Protein AF-A0A7Z7QQG1-F1 (afdb_monomer_lite)

Sequence (91 aa):
MLTYLKKAHGIAFLFVMLQMGTAFFGYGLSKLPYILYPYIHIDDAVTNDSMALVLTIAFICGLLLLIPSLYFILKLFVFDKDYVRGHKKGY

Foldseek 3Di:
DVVVVVDCPLVVVVVVVVVVVVVVVVVVVVQPQAPDPPPRGPVVPDDPPVVVVVVVVVVVVVCVVVVVVVVVVCCQPVVDPDNVVDPPPDD

Secondary structure (DSSP, 8-state):
-TTTT-S-HHHHHHHHHHHHHHHHHHHHHHHTTEEETTTEETTT----HHHHHHHHHHHHHHHHHHHHHHHHHHIIIII-HHHHH------

pLDDT: mean 77.78, std 15.5, range [40.16, 97.12]

InterPro domains:
  IPR003317 Cytochrome ubiquinol oxidase subunit 2 [PF02322] (6-77)

Organism: Staphylococcus schleiferi (NCBI:txid1295)

Structure (mmCIF, N/CA/C/O backbone):
data_AF-A0A7Z7QQG1-F1
#
_entry.id   AF-A0A7Z7QQG1-F1
#
loop_
_atom_site.group_PDB
_atom_site.id
_atom_site.type_symbol
_atom_site.label_atom_id
_atom_site.label_alt_id
_atom_site.label_comp_id
_atom_site.label_asym_id
_atom_site.label_entity_id
_atom_site.label_seq_id
_atom_site.pdbx_PDB_ins_code
_atom_site.Cartn_x
_atom_site.Cartn_y
_atom_site.Cartn_z
_atom_site.occupancy
_atom_site.B_iso_or_equiv
_atom_site.auth_seq_id
_atom_site.auth_comp_id
_atom_site.auth_asym_id
_atom_site.auth_atom_id
_atom_site.pdbx_PDB_model_num
ATOM 1 N N . MET A 1 1 ? -0.625 11.454 20.185 1.00 47.22 1 MET A N 1
ATOM 2 C CA . MET A 1 1 ? -1.750 12.401 20.373 1.00 47.22 1 MET A CA 1
ATOM 3 C C . MET A 1 1 ? -3.108 11.686 20.468 1.00 47.22 1 MET A C 1
ATOM 5 O O . MET A 1 1 ? -3.752 11.798 21.499 1.00 47.22 1 MET A O 1
ATOM 9 N N . LEU A 1 2 ? -3.534 10.889 19.474 1.00 44.09 2 LEU A N 1
ATOM 10 C CA . LEU A 1 2 ? -4.841 10.190 19.481 1.00 44.09 2 LEU A CA 1
ATOM 11 C C . LEU A 1 2 ? -4.973 9.037 20.502 1.00 44.09 2 LEU A C 1
ATOM 13 O O . LEU A 1 2 ? -6.044 8.854 21.073 1.00 44.09 2 LEU A O 1
ATOM 17 N N . THR A 1 3 ? -3.893 8.305 20.800 1.00 49.91 3 THR A N 1
ATOM 18 C CA . THR A 1 3 ? -3.853 7.272 21.860 1.00 49.91 3 THR A CA 1
ATOM 19 C C . THR A 1 3 ? -4.029 7.854 23.266 1.00 49.91 3 THR A C 1
ATOM 21 O O . THR A 1 3 ? -4.636 7.219 24.122 1.00 49.91 3 THR A O 1
ATOM 24 N N . TYR A 1 4 ? -3.573 9.092 23.494 1.00 53.28 4 TYR A N 1
ATOM 25 C CA . TYR A 1 4 ? -3.758 9.805 24.766 1.00 53.28 4 TYR A CA 1
ATOM 26 C C . TYR A 1 4 ? -5.215 10.230 25.000 1.00 53.28 4 TYR A C 1
ATOM 28 O O . TYR A 1 4 ? -5.640 10.358 26.144 1.00 53.28 4 TYR A O 1
ATOM 36 N N . LEU A 1 5 ? -6.004 10.397 23.932 1.00 57.34 5 LEU A N 1
ATOM 37 C CA . LEU A 1 5 ? -7.392 10.866 23.997 1.00 57.34 5 LEU A CA 1
ATOM 38 C C . LEU A 1 5 ? -8.418 9.744 24.257 1.00 57.34 5 LEU A C 1
ATOM 40 O O . LEU A 1 5 ? -9.610 10.032 24.315 1.00 57.34 5 LEU A O 1
ATOM 44 N N . LYS A 1 6 ? -7.981 8.479 24.422 1.00 54.47 6 LYS A N 1
ATOM 45 C CA . LYS A 1 6 ? -8.758 7.297 24.885 1.00 54.47 6 LYS A CA 1
ATOM 46 C C . LYS A 1 6 ? -10.141 7.039 24.246 1.00 54.47 6 LYS A C 1
ATOM 48 O O . LYS A 1 6 ? -10.873 6.181 24.732 1.00 54.47 6 LYS A O 1
ATOM 53 N N . LYS A 1 7 ? -10.518 7.714 23.153 1.00 56.72 7 LYS A N 1
ATOM 54 C CA . LYS A 1 7 ? -11.894 7.667 22.617 1.00 56.72 7 LYS A CA 1
ATOM 55 C C . LYS A 1 7 ? -12.073 6.770 21.386 1.00 56.72 7 LYS A C 1
ATOM 57 O O . LYS A 1 7 ? -13.175 6.283 21.171 1.00 56.72 7 LYS A O 1
ATOM 62 N N . ALA A 1 8 ? -11.015 6.490 20.612 1.00 62.69 8 ALA A N 1
ATOM 63 C CA . ALA A 1 8 ? -11.118 5.685 19.385 1.00 62.69 8 ALA A CA 1
ATOM 64 C C . ALA A 1 8 ? -9.824 4.915 19.041 1.00 62.69 8 ALA A C 1
ATOM 66 O O . ALA A 1 8 ? -9.084 5.275 18.126 1.00 62.69 8 ALA A O 1
ATOM 67 N N . HIS A 1 9 ? -9.559 3.824 19.766 1.00 66.44 9 HIS A N 1
ATOM 68 C CA . HIS A 1 9 ? -8.373 2.975 19.568 1.00 66.44 9 HIS A CA 1
ATOM 69 C C . HIS A 1 9 ? -8.278 2.389 18.143 1.00 66.44 9 HIS A C 1
ATOM 71 O O . HIS A 1 9 ? -7.186 2.339 17.586 1.00 66.44 9 HIS A O 1
ATOM 77 N N . GLY A 1 10 ? -9.409 2.038 17.514 1.00 70.38 10 GLY A N 1
ATOM 78 C CA . GLY A 1 10 ? -9.429 1.525 16.135 1.00 70.38 10 GLY A CA 1
ATOM 79 C C . GLY A 1 10 ? -8.983 2.551 15.086 1.00 70.38 10 GLY A C 1
ATOM 80 O O . GLY A 1 10 ? -8.272 2.207 14.147 1.00 70.38 10 GLY A O 1
ATOM 81 N N . ILE A 1 11 ? -9.324 3.830 15.278 1.00 72.69 11 ILE A N 1
ATOM 82 C CA . ILE A 1 11 ? -8.908 4.912 14.372 1.00 72.69 11 ILE A CA 1
ATOM 83 C C . ILE A 1 11 ? -7.414 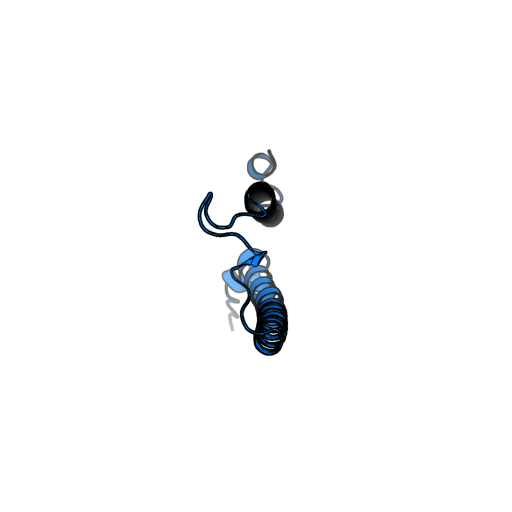5.197 14.544 1.00 72.69 11 ILE A C 1
ATOM 85 O O . ILE A 1 11 ? -6.694 5.316 13.558 1.00 72.69 11 ILE A O 1
ATOM 89 N N . ALA A 1 12 ? -6.923 5.249 15.788 1.00 78.56 12 ALA A N 1
ATOM 90 C CA . ALA A 1 12 ? -5.498 5.436 16.055 1.00 78.56 12 ALA A CA 1
ATOM 91 C C . ALA A 1 12 ? -4.642 4.325 15.417 1.00 78.56 12 ALA A C 1
ATOM 93 O O . ALA A 1 12 ? -3.611 4.620 14.820 1.00 78.56 12 ALA A O 1
ATOM 94 N N . PHE A 1 13 ? -5.096 3.069 15.487 1.00 77.62 13 PHE A N 1
ATOM 95 C CA . PHE A 1 13 ? -4.432 1.938 14.836 1.00 77.62 13 PHE A CA 1
ATOM 96 C C . PHE A 1 13 ? -4.395 2.082 13.307 1.00 77.62 13 PHE A C 1
ATOM 98 O O . PHE A 1 13 ? -3.336 1.917 12.702 1.00 77.62 13 PHE A O 1
ATOM 105 N N . LEU A 1 14 ? -5.516 2.465 12.685 1.00 81.44 14 LEU A N 1
ATOM 106 C CA . LEU A 1 14 ? -5.586 2.686 11.238 1.00 81.44 14 LEU A CA 1
ATOM 107 C C . LEU A 1 14 ? -4.613 3.782 10.772 1.00 81.44 14 LEU A C 1
ATOM 109 O O . LEU A 1 14 ? -3.913 3.601 9.777 1.00 81.44 14 LEU A O 1
ATOM 113 N N . PHE A 1 15 ? -4.520 4.891 11.513 1.00 85.06 15 PHE A N 1
ATOM 114 C CA . PHE A 1 15 ? -3.569 5.965 11.211 1.00 85.06 15 PHE A CA 1
ATOM 115 C C . PHE A 1 15 ? -2.110 5.504 11.298 1.00 85.06 15 PHE A C 1
ATOM 117 O O . PHE A 1 15 ? -1.312 5.887 10.447 1.00 85.06 15 PHE A O 1
ATOM 124 N N . VAL A 1 16 ? -1.756 4.665 12.276 1.00 87.19 16 VAL A N 1
ATOM 125 C CA . VAL A 1 16 ? -0.396 4.108 12.386 1.00 87.19 16 VAL A CA 1
ATOM 126 C C . VAL A 1 16 ? -0.087 3.169 11.217 1.00 87.19 16 VAL A C 1
ATOM 128 O O . VAL A 1 16 ? 1.010 3.233 10.664 1.00 87.19 16 VAL A O 1
ATOM 131 N N . MET A 1 17 ? -1.046 2.339 10.793 1.00 86.50 17 MET A N 1
ATOM 132 C CA . MET A 1 17 ? -0.869 1.479 9.616 1.00 86.50 17 MET A CA 1
ATOM 133 C C . MET A 1 17 ? -0.646 2.303 8.343 1.00 86.50 17 MET A C 1
ATOM 135 O O . MET A 1 17 ? 0.284 2.021 7.589 1.00 86.50 17 MET A O 1
ATOM 139 N N . LEU A 1 18 ? -1.445 3.354 8.130 1.00 88.31 18 LEU A N 1
ATOM 140 C CA . LEU A 1 18 ? -1.276 4.272 6.999 1.00 88.31 18 LEU A CA 1
ATOM 141 C C . LEU A 1 18 ? 0.056 5.025 7.058 1.00 88.31 18 LEU A C 1
ATOM 143 O O . LEU A 1 18 ? 0.725 5.165 6.035 1.00 88.31 18 LEU A O 1
ATOM 147 N N . GLN A 1 19 ? 0.470 5.474 8.245 1.00 92.75 19 GLN A N 1
ATOM 148 C CA . GLN A 1 19 ? 1.763 6.123 8.450 1.00 92.75 19 GLN A CA 1
ATOM 149 C C . GLN A 1 19 ? 2.916 5.183 8.079 1.00 92.75 19 GLN A C 1
ATOM 151 O O . GLN A 1 19 ? 3.797 5.576 7.314 1.00 92.75 19 GLN A O 1
ATOM 156 N N . MET A 1 20 ? 2.900 3.945 8.582 1.00 92.88 20 MET A N 1
ATOM 157 C CA . MET A 1 20 ? 3.928 2.947 8.280 1.00 92.88 20 MET A CA 1
ATOM 158 C C . MET A 1 20 ? 3.943 2.598 6.788 1.00 92.88 20 MET A C 1
ATOM 160 O O . MET A 1 20 ? 5.008 2.576 6.176 1.00 92.88 20 MET A O 1
ATOM 164 N N . GLY A 1 21 ? 2.767 2.391 6.187 1.00 91.75 21 GLY A N 1
ATOM 165 C CA . GLY A 1 21 ? 2.634 2.107 4.758 1.00 91.75 21 GLY A CA 1
ATOM 166 C C . GLY A 1 21 ? 3.199 3.230 3.891 1.00 91.75 21 GLY A C 1
ATOM 167 O O . GLY A 1 21 ? 3.974 2.968 2.977 1.00 91.75 21 GLY A O 1
ATOM 168 N N . THR A 1 22 ? 2.887 4.483 4.225 1.00 92.62 22 THR A N 1
ATOM 169 C CA . THR A 1 22 ? 3.378 5.659 3.488 1.00 92.62 22 THR A CA 1
ATOM 170 C C . THR A 1 22 ? 4.886 5.845 3.648 1.00 92.62 22 THR A C 1
ATOM 172 O O . THR A 1 22 ? 5.573 6.119 2.668 1.00 92.62 22 THR A O 1
ATOM 175 N N . ALA A 1 23 ? 5.423 5.666 4.858 1.00 93.12 23 ALA A N 1
ATOM 176 C CA . ALA A 1 23 ? 6.861 5.759 5.110 1.00 93.12 23 ALA A CA 1
ATOM 177 C C . ALA A 1 23 ? 7.644 4.671 4.358 1.00 93.12 23 ALA A C 1
ATOM 179 O O . ALA A 1 23 ? 8.673 4.958 3.747 1.00 93.12 23 ALA A O 1
ATOM 180 N N . PHE A 1 24 ? 7.128 3.440 4.349 1.00 91.50 24 PHE A N 1
ATOM 181 C CA . PHE A 1 24 ? 7.708 2.336 3.591 1.00 91.50 24 PHE A CA 1
ATOM 182 C C . PHE A 1 24 ? 7.679 2.603 2.078 1.00 91.50 24 PHE A C 1
ATOM 184 O O . PHE A 1 24 ? 8.702 2.460 1.409 1.00 91.50 24 PHE A O 1
ATOM 191 N N . PHE A 1 25 ? 6.540 3.060 1.544 1.00 90.75 25 PHE A N 1
ATOM 192 C CA . PHE A 1 25 ? 6.414 3.401 0.123 1.00 90.75 25 PHE A CA 1
ATOM 193 C C . PHE A 1 25 ? 7.330 4.559 -0.282 1.00 90.75 25 PHE A C 1
ATOM 195 O 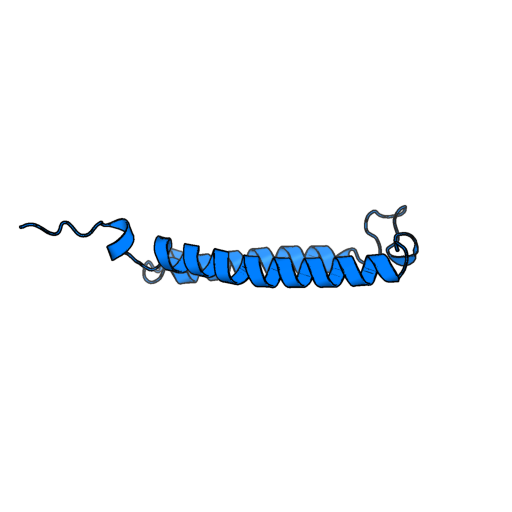O . PHE A 1 25 ? 8.015 4.475 -1.300 1.00 90.75 25 PHE A O 1
ATOM 202 N N . GLY A 1 26 ? 7.384 5.622 0.525 1.00 92.44 26 GLY A N 1
ATOM 203 C CA . GLY A 1 26 ? 8.264 6.767 0.289 1.00 92.44 26 GLY A CA 1
ATOM 204 C C . GLY A 1 26 ? 9.743 6.377 0.286 1.00 92.44 26 GLY A C 1
ATOM 205 O O . GLY A 1 26 ? 10.491 6.813 -0.589 1.00 92.44 26 GLY A O 1
ATOM 206 N N . TYR A 1 27 ? 10.157 5.495 1.202 1.00 90.31 27 TYR A N 1
ATOM 207 C CA . TYR A 1 27 ? 11.511 4.938 1.207 1.00 90.31 27 TYR A CA 1
ATOM 208 C C . TYR A 1 27 ? 11.810 4.138 -0.069 1.00 90.31 27 TYR A C 1
ATOM 210 O O . TYR A 1 27 ? 12.850 4.351 -0.693 1.00 90.31 27 TYR A O 1
ATOM 218 N N . GLY A 1 28 ? 10.891 3.269 -0.499 1.00 86.94 28 GLY A N 1
ATOM 219 C CA . GLY A 1 28 ? 11.033 2.513 -1.748 1.00 86.94 28 GLY A CA 1
ATOM 220 C C . GLY A 1 28 ? 11.192 3.416 -2.976 1.00 86.94 28 GLY A C 1
ATOM 221 O O . GLY A 1 28 ? 12.126 3.232 -3.755 1.00 86.94 28 GLY A O 1
ATOM 222 N N . LEU A 1 29 ? 10.344 4.443 -3.104 1.00 88.75 29 LEU A N 1
ATOM 223 C CA . LEU A 1 29 ? 10.406 5.407 -4.209 1.00 88.75 29 LEU A CA 1
ATOM 224 C C . LEU A 1 29 ? 11.738 6.165 -4.254 1.00 88.75 29 LEU A C 1
ATOM 226 O O . LEU A 1 29 ? 12.276 6.383 -5.334 1.00 88.75 29 LEU A O 1
ATOM 230 N N . SER A 1 30 ? 12.298 6.523 -3.095 1.00 86.88 30 SER A N 1
ATOM 231 C CA . SER A 1 30 ? 13.569 7.259 -3.020 1.00 86.88 30 SER A CA 1
ATOM 232 C C . SER A 1 30 ? 14.798 6.482 -3.509 1.00 86.88 30 SER A C 1
ATOM 234 O O . SER A 1 30 ? 15.847 7.090 -3.714 1.00 86.88 30 SER A O 1
ATOM 236 N N . LYS A 1 31 ? 14.695 5.157 -3.688 1.00 83.75 31 LYS A N 1
ATOM 237 C CA . LYS A 1 31 ? 15.797 4.311 -4.175 1.00 83.75 31 LYS A CA 1
ATOM 238 C C . LYS A 1 31 ? 15.682 3.924 -5.648 1.00 83.75 31 LYS A C 1
ATOM 240 O O . LYS A 1 31 ? 16.651 3.419 -6.211 1.00 83.75 31 LYS A O 1
ATOM 245 N N . LEU A 1 32 ? 14.545 4.196 -6.288 1.00 84.31 32 LEU A N 1
ATOM 246 C CA . LEU A 1 32 ? 14.395 4.014 -7.731 1.00 84.31 32 LEU A CA 1
ATOM 247 C C . LEU A 1 32 ? 15.431 4.875 -8.487 1.00 84.31 32 LEU A C 1
ATOM 249 O O . LEU A 1 32 ? 15.742 5.978 -8.035 1.00 84.31 32 LEU A O 1
ATOM 253 N N . PRO A 1 33 ? 15.981 4.414 -9.626 1.00 83.69 33 PRO A N 1
ATOM 254 C CA . PRO A 1 33 ? 15.658 3.185 -10.364 1.00 83.69 33 PRO A CA 1
ATOM 255 C C . PRO A 1 33 ? 16.477 1.949 -9.939 1.00 83.69 33 PRO A C 1
ATOM 257 O O . PRO A 1 33 ? 16.467 0.936 -10.637 1.00 83.69 33 PRO A O 1
ATOM 260 N N . TYR A 1 34 ? 17.210 2.018 -8.824 1.00 79.75 34 TYR A N 1
ATOM 261 C CA . TYR A 1 34 ? 18.090 0.941 -8.378 1.00 79.75 34 TYR A CA 1
ATOM 262 C C . TYR A 1 34 ? 17.417 0.077 -7.313 1.00 79.75 34 TYR A C 1
ATOM 264 O O . TYR A 1 34 ? 16.976 0.565 -6.273 1.00 79.75 34 TYR A O 1
ATOM 272 N N . ILE A 1 35 ? 17.416 -1.236 -7.522 1.00 80.62 35 ILE A N 1
ATOM 273 C CA . ILE A 1 35 ? 16.998 -2.195 -6.489 1.00 80.62 35 ILE A CA 1
ATOM 274 C C . ILE A 1 35 ? 18.145 -2.390 -5.488 1.00 80.62 35 ILE A C 1
ATOM 276 O O . ILE A 1 35 ? 17.940 -2.374 -4.274 1.00 80.62 35 ILE A O 1
ATOM 280 N N . LEU A 1 36 ? 19.373 -2.513 -6.002 1.00 80.81 36 LEU A N 1
ATOM 281 C CA . LEU A 1 36 ? 20.599 -2.577 -5.213 1.00 80.81 36 LEU A CA 1
ATOM 282 C C . LEU A 1 36 ? 21.678 -1.745 -5.900 1.00 80.81 36 LEU A C 1
ATOM 284 O O . LEU A 1 36 ? 22.274 -2.172 -6.884 1.00 80.81 36 LEU A O 1
ATOM 288 N N . TYR A 1 37 ? 21.932 -0.552 -5.376 1.00 76.56 37 TYR A N 1
ATOM 289 C CA . TYR A 1 37 ? 22.976 0.317 -5.905 1.00 76.56 37 TYR A CA 1
ATOM 290 C C . TYR A 1 37 ? 24.373 -0.293 -5.672 1.00 76.56 37 TYR A C 1
ATOM 292 O O . TYR A 1 37 ? 24.636 -0.743 -4.552 1.00 76.56 37 TYR A O 1
ATOM 300 N N . PRO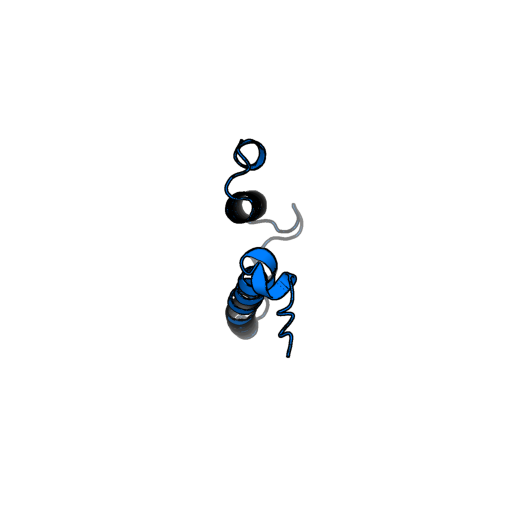 A 1 38 ? 25.300 -0.270 -6.650 1.00 82.38 38 PRO A N 1
ATOM 301 C CA . PRO A 1 38 ? 25.156 0.155 -8.054 1.00 82.38 38 PRO A CA 1
ATOM 302 C C . PRO A 1 38 ? 24.853 -0.992 -9.045 1.00 82.38 38 PRO A C 1
ATOM 304 O O . PRO A 1 38 ? 24.927 -0.789 -10.248 1.00 82.38 38 PRO A O 1
ATOM 307 N N . TYR A 1 39 ? 24.576 -2.207 -8.569 1.00 77.31 39 TYR A N 1
ATOM 308 C CA . TYR A 1 39 ? 24.625 -3.424 -9.390 1.00 77.31 39 TYR A CA 1
ATOM 309 C C . TYR A 1 39 ? 23.308 -3.827 -10.061 1.00 77.31 39 TYR A C 1
ATOM 311 O O . TYR A 1 39 ? 23.347 -4.553 -11.047 1.00 77.31 39 TYR A O 1
ATOM 319 N N . ILE A 1 40 ? 22.151 -3.433 -9.517 1.00 77.44 40 ILE A N 1
ATOM 320 C CA . ILE A 1 40 ? 20.844 -3.901 -10.007 1.00 77.44 40 ILE A CA 1
ATOM 321 C C . ILE A 1 40 ? 19.970 -2.708 -10.378 1.00 77.44 40 ILE A C 1
ATOM 323 O O . ILE A 1 40 ? 19.394 -2.049 -9.501 1.00 77.44 40 ILE A O 1
ATOM 327 N N . HIS A 1 41 ? 19.865 -2.476 -11.684 1.00 79.56 41 HIS A N 1
ATOM 328 C CA . HIS A 1 41 ? 18.908 -1.570 -12.306 1.00 79.56 41 HIS A CA 1
ATOM 329 C C . HIS A 1 41 ? 17.596 -2.283 -12.630 1.00 79.56 41 HIS A C 1
ATOM 331 O O . HIS A 1 41 ? 17.574 -3.478 -12.921 1.00 79.56 41 HIS A O 1
ATOM 337 N N . ILE A 1 42 ? 16.495 -1.533 -12.602 1.00 76.19 42 ILE A N 1
ATOM 338 C CA . ILE A 1 42 ? 15.174 -2.041 -12.994 1.00 76.19 42 ILE A CA 1
ATOM 339 C C . ILE A 1 42 ? 15.122 -2.407 -14.484 1.00 76.19 42 ILE A C 1
ATOM 341 O O . ILE A 1 42 ? 14.436 -3.362 -14.835 1.00 76.19 42 ILE A O 1
ATOM 345 N N . ASP A 1 43 ? 15.881 -1.710 -15.333 1.00 71.62 43 ASP A N 1
ATOM 346 C CA . ASP A 1 43 ? 15.888 -1.923 -16.787 1.00 71.62 43 ASP A CA 1
ATOM 347 C C . ASP A 1 43 ? 16.536 -3.255 -17.207 1.00 71.62 43 ASP A C 1
ATOM 349 O O . ASP A 1 43 ? 16.145 -3.843 -18.211 1.00 71.62 43 ASP A O 1
ATOM 353 N N . ASP A 1 44 ? 17.477 -3.772 -16.412 1.00 65.38 44 ASP A N 1
ATOM 354 C CA . ASP A 1 44 ? 18.173 -5.036 -16.694 1.00 65.38 44 ASP A CA 1
ATOM 355 C C . ASP A 1 44 ? 17.446 -6.260 -16.108 1.00 65.38 44 ASP A C 1
ATOM 357 O O . ASP A 1 44 ? 17.694 -7.400 -16.503 1.00 65.38 44 ASP A O 1
ATOM 361 N N . ALA A 1 45 ? 16.544 -6.047 -15.145 1.00 59.97 45 ALA A N 1
ATOM 362 C CA . ALA A 1 45 ? 15.902 -7.104 -14.360 1.00 59.97 45 ALA A CA 1
ATOM 363 C C . ALA A 1 45 ? 14.544 -7.562 -14.930 1.00 59.97 45 ALA A C 1
ATOM 365 O O . ALA A 1 45 ? 13.734 -8.159 -14.213 1.00 59.97 45 ALA A O 1
ATOM 366 N N . VAL A 1 46 ? 14.264 -7.270 -16.203 1.00 63.00 46 VAL A N 1
ATOM 367 C CA . VAL A 1 46 ? 12.949 -7.508 -16.804 1.00 63.00 46 VAL A CA 1
ATOM 368 C C . VAL A 1 46 ? 12.901 -8.915 -17.406 1.00 63.00 46 VAL A C 1
ATOM 370 O O . VAL A 1 46 ? 13.566 -9.235 -18.388 1.00 63.00 46 VAL A O 1
ATOM 373 N N . THR A 1 47 ? 12.107 -9.794 -16.791 1.00 72.44 47 THR A N 1
ATOM 374 C CA . THR A 1 47 ? 11.708 -11.076 -17.397 1.00 72.44 47 THR A CA 1
ATOM 375 C C . THR A 1 47 ? 10.984 -10.835 -18.726 1.00 72.44 47 THR A C 1
ATOM 377 O O . THR A 1 47 ? 10.452 -9.751 -18.921 1.00 72.44 47 THR A O 1
ATOM 380 N N . ASN A 1 48 ? 10.866 -11.848 -19.597 1.00 82.94 48 ASN A N 1
ATOM 381 C CA . ASN A 1 48 ? 10.091 -11.759 -20.849 1.00 82.94 48 ASN A CA 1
ATOM 382 C C . ASN A 1 48 ? 8.750 -11.013 -20.655 1.00 82.94 48 ASN A C 1
ATOM 384 O O . ASN A 1 48 ? 8.027 -11.309 -19.699 1.00 82.94 48 ASN A O 1
ATOM 388 N N . ASP A 1 49 ? 8.411 -10.098 -21.571 1.00 84.06 49 ASP A N 1
ATOM 389 C CA . ASP A 1 49 ? 7.217 -9.236 -21.523 1.00 84.06 49 ASP A CA 1
ATOM 390 C C . ASP A 1 49 ? 5.928 -9.991 -21.172 1.00 84.06 49 ASP A C 1
ATOM 392 O O . ASP A 1 49 ? 5.094 -9.518 -20.396 1.00 84.06 49 ASP A O 1
ATOM 396 N N . SER A 1 50 ? 5.787 -11.215 -21.691 1.00 88.00 50 SER A N 1
ATOM 397 C CA . SER A 1 50 ? 4.622 -12.064 -21.419 1.00 88.00 50 SER A CA 1
ATOM 398 C C . SER A 1 50 ? 4.537 -12.472 -19.943 1.00 88.00 50 SER A C 1
ATOM 400 O O . SER A 1 50 ? 3.457 -12.468 -19.353 1.00 88.00 50 SER A O 1
ATOM 402 N N . MET A 1 51 ? 5.673 -12.795 -19.321 1.00 90.56 51 MET A N 1
ATOM 403 C CA . MET A 1 51 ? 5.742 -13.175 -17.908 1.00 90.56 51 MET A CA 1
ATOM 404 C C . MET A 1 51 ? 5.519 -11.967 -16.994 1.00 90.56 51 MET A C 1
ATOM 406 O O . MET A 1 51 ? 4.812 -12.084 -15.991 1.00 90.56 51 MET A O 1
ATOM 410 N N . ALA A 1 52 ? 6.064 -10.802 -17.358 1.00 88.12 52 ALA A N 1
ATOM 411 C CA . ALA A 1 52 ? 5.869 -9.564 -16.608 1.00 88.12 52 ALA A CA 1
ATOM 412 C C . ALA A 1 52 ? 4.377 -9.192 -16.514 1.00 88.12 52 ALA A C 1
ATOM 414 O O . ALA A 1 52 ? 3.875 -8.871 -15.431 1.00 88.12 52 ALA A O 1
ATOM 415 N N . LEU A 1 53 ? 3.642 -9.319 -17.623 1.00 90.69 53 LEU A N 1
ATOM 416 C CA . LEU A 1 53 ? 2.201 -9.076 -17.664 1.00 90.69 53 LEU A CA 1
ATOM 417 C C . LEU A 1 53 ? 1.437 -10.062 -16.769 1.00 90.69 53 LEU A C 1
ATOM 419 O O . LEU A 1 53 ? 0.629 -9.640 -15.938 1.00 90.69 53 LEU A O 1
ATOM 423 N N . VAL A 1 54 ? 1.710 -11.365 -16.894 1.00 94.62 54 VAL A N 1
ATOM 424 C CA . VAL A 1 54 ? 1.022 -12.4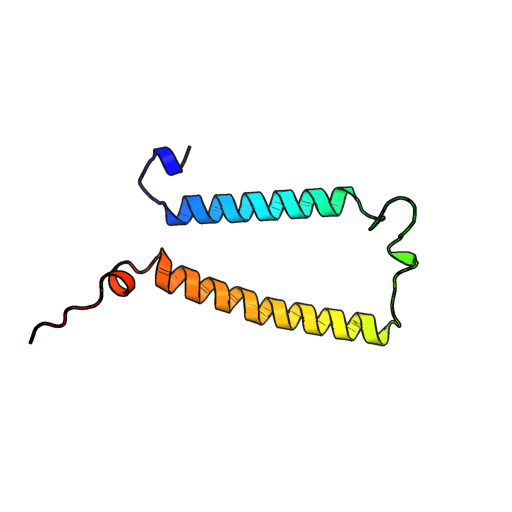03 -16.105 1.00 94.62 54 VAL A CA 1
ATOM 425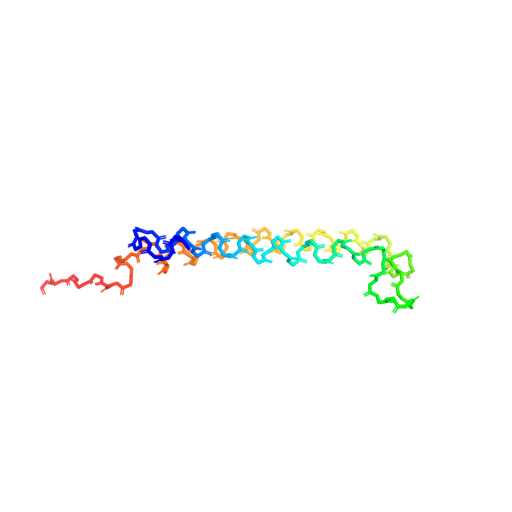 C C . VAL A 1 54 ? 1.270 -12.222 -14.608 1.00 94.62 54 VAL A C 1
ATOM 427 O O . VAL A 1 54 ? 0.323 -12.282 -13.821 1.00 94.62 54 VAL A O 1
ATOM 430 N N . LEU A 1 55 ? 2.514 -11.951 -14.205 1.00 93.56 55 LEU A N 1
ATOM 431 C CA . LEU A 1 55 ? 2.856 -11.737 -12.800 1.00 93.56 55 LEU A CA 1
ATOM 432 C C . LEU A 1 55 ? 2.185 -10.474 -12.243 1.00 93.56 55 LEU A C 1
ATOM 434 O O . LEU A 1 55 ? 1.699 -10.491 -11.114 1.00 93.56 55 LEU A O 1
ATOM 438 N N . THR A 1 56 ? 2.087 -9.413 -13.048 1.00 93.19 56 THR A N 1
ATOM 439 C CA . THR A 1 56 ? 1.379 -8.179 -12.673 1.00 93.19 56 THR A CA 1
ATOM 440 C C . THR A 1 56 ? -0.107 -8.445 -12.438 1.00 93.19 56 THR A C 1
ATOM 442 O O . THR A 1 56 ? -0.649 -8.031 -11.412 1.00 93.19 56 THR A O 1
ATOM 445 N N . ILE A 1 57 ? -0.768 -9.187 -13.333 1.00 96.19 57 ILE A N 1
ATOM 446 C CA . ILE A 1 57 ? -2.178 -9.568 -13.154 1.00 96.19 57 ILE A CA 1
ATOM 447 C C . ILE A 1 57 ? -2.345 -10.433 -11.901 1.00 96.19 57 ILE A C 1
ATOM 449 O O . ILE A 1 57 ? -3.206 -10.142 -11.071 1.00 96.19 57 ILE A O 1
ATOM 453 N N . ALA A 1 58 ? -1.508 -11.459 -11.723 1.00 96.38 58 ALA A N 1
ATOM 454 C CA . ALA A 1 58 ? -1.565 -12.338 -10.557 1.00 96.38 58 ALA A CA 1
ATOM 455 C C . ALA A 1 58 ? -1.364 -11.564 -9.244 1.00 96.38 58 ALA A C 1
ATOM 457 O O . ALA A 1 58 ? -2.078 -11.804 -8.269 1.00 96.38 58 ALA A O 1
ATOM 458 N N . PHE A 1 59 ? -0.447 -10.595 -9.233 1.00 94.81 59 PHE A N 1
ATOM 459 C CA . PHE A 1 59 ? -0.215 -9.710 -8.097 1.00 94.81 59 PHE A CA 1
ATOM 460 C C . PHE A 1 59 ? -1.443 -8.845 -7.785 1.00 94.81 59 PHE A C 1
ATOM 462 O O . PHE A 1 59 ? -1.871 -8.788 -6.631 1.00 94.81 59 PHE A O 1
ATOM 469 N N . ILE A 1 60 ? -2.065 -8.234 -8.800 1.00 96.69 60 ILE A N 1
ATOM 470 C CA . ILE A 1 60 ? -3.294 -7.441 -8.631 1.00 96.69 60 ILE A CA 1
ATOM 471 C C . ILE A 1 60 ? -4.438 -8.317 -8.104 1.00 96.69 60 ILE A C 1
ATOM 473 O O . ILE A 1 60 ? -5.109 -7.932 -7.148 1.00 96.69 60 ILE A O 1
ATOM 477 N N . CYS A 1 61 ? -4.643 -9.509 -8.667 1.00 97.12 61 CYS A N 1
ATOM 478 C CA . CYS A 1 61 ? -5.641 -10.462 -8.176 1.00 97.12 61 CYS A CA 1
ATOM 479 C C . CYS A 1 61 ? -5.370 -10.878 -6.722 1.00 97.12 61 CYS A C 1
ATOM 481 O O . CYS A 1 61 ? -6.296 -10.928 -5.912 1.00 97.12 61 CYS A O 1
ATOM 483 N N . GLY A 1 62 ? -4.104 -11.123 -6.371 1.00 95.88 62 GLY A N 1
ATOM 484 C CA . GLY A 1 62 ? -3.683 -11.418 -5.004 1.00 95.88 62 GLY A CA 1
ATOM 485 C C . GLY A 1 62 ? -3.997 -10.274 -4.039 1.00 95.88 62 GLY A C 1
ATOM 486 O O . GLY A 1 62 ? -4.565 -10.512 -2.974 1.00 95.88 62 GLY A O 1
ATOM 487 N N . LEU A 1 63 ? -3.714 -9.025 -4.425 1.00 94.50 63 LEU A N 1
ATOM 488 C CA . LEU A 1 63 ? -4.065 -7.840 -3.636 1.00 94.50 63 LEU A CA 1
ATOM 489 C C . LEU A 1 63 ? -5.582 -7.673 -3.483 1.00 94.50 63 LEU A C 1
ATOM 491 O O . LEU A 1 63 ? -6.054 -7.385 -2.382 1.00 94.50 63 LEU A O 1
ATOM 495 N N . LEU A 1 64 ? -6.347 -7.897 -4.554 1.00 96.12 64 LEU A N 1
ATOM 496 C CA . LEU A 1 64 ? -7.811 -7.845 -4.526 1.00 96.12 64 LEU A CA 1
ATOM 497 C C . LEU A 1 64 ? -8.427 -8.898 -3.604 1.00 96.12 64 LEU A C 1
ATOM 499 O O . LEU A 1 64 ? -9.514 -8.662 -3.094 1.00 96.12 64 LEU A O 1
ATOM 503 N N . LEU A 1 65 ? -7.758 -10.026 -3.366 1.00 95.19 65 LEU A N 1
ATOM 504 C CA . LEU A 1 65 ? -8.179 -11.024 -2.380 1.00 95.19 65 LEU A CA 1
ATOM 505 C C . LEU A 1 65 ? -7.703 -10.648 -0.967 1.00 95.19 65 LEU A C 1
ATOM 507 O O . LEU A 1 65 ? -8.454 -10.765 0.006 1.00 95.19 65 LEU A O 1
ATOM 511 N N . LEU A 1 66 ? -6.468 -10.159 -0.845 1.00 93.88 66 LEU A N 1
ATOM 512 C CA . LEU A 1 66 ? -5.838 -9.841 0.435 1.00 93.88 66 LEU A CA 1
ATOM 513 C C . LEU A 1 66 ? -6.527 -8.674 1.157 1.00 93.88 66 LEU A C 1
ATOM 515 O O . LEU A 1 66 ? -6.813 -8.779 2.350 1.00 93.88 66 LEU A O 1
ATOM 519 N N . ILE A 1 67 ? -6.817 -7.578 0.448 1.00 91.44 67 ILE A N 1
ATOM 520 C CA . ILE A 1 67 ? -7.443 -6.372 1.018 1.00 91.44 67 ILE A CA 1
ATOM 521 C C . ILE A 1 67 ? -8.796 -6.683 1.689 1.00 91.44 67 ILE A C 1
ATOM 523 O O . ILE A 1 67 ? -8.954 -6.342 2.866 1.00 91.44 67 ILE A O 1
ATOM 527 N N . PRO A 1 68 ? -9.773 -7.337 1.025 1.00 92.25 68 PRO A N 1
ATOM 528 C CA . PRO A 1 68 ? -11.043 -7.667 1.660 1.00 92.25 68 PRO A CA 1
ATOM 529 C C . PRO A 1 68 ? -10.870 -8.680 2.791 1.00 92.25 68 PRO A C 1
ATOM 531 O O . PRO A 1 68 ? -11.507 -8.513 3.828 1.00 92.25 68 PRO A O 1
ATOM 534 N N . SER A 1 69 ? -9.983 -9.673 2.648 1.00 91.81 69 SER A N 1
ATOM 535 C CA . SER A 1 69 ? -9.688 -10.633 3.722 1.00 91.81 69 SER A CA 1
ATOM 536 C C . SER A 1 69 ? -9.233 -9.926 5.006 1.00 91.81 69 SER A C 1
ATOM 538 O O . SER A 1 69 ? -9.815 -10.122 6.077 1.00 91.81 69 SER A O 1
ATOM 540 N N . LEU A 1 70 ? -8.262 -9.014 4.892 1.00 87.81 70 LEU A N 1
ATOM 541 C CA . LEU A 1 70 ? -7.756 -8.255 6.033 1.00 87.81 70 LEU A CA 1
ATOM 542 C C . LEU A 1 70 ? -8.822 -7.309 6.607 1.00 87.81 70 LEU A C 1
ATOM 544 O O . LEU A 1 70 ? -8.945 -7.187 7.827 1.00 87.81 70 LEU A O 1
ATOM 548 N N . TYR A 1 71 ? -9.635 -6.682 5.751 1.00 86.81 71 TYR A N 1
ATOM 549 C CA . TYR A 1 71 ? -10.754 -5.843 6.183 1.00 86.81 71 TYR A CA 1
ATOM 550 C C . TYR A 1 71 ? -11.788 -6.628 7.001 1.00 86.81 71 TYR A C 1
ATOM 552 O O . TYR A 1 71 ? -12.200 -6.159 8.064 1.00 86.81 71 TYR A O 1
ATOM 560 N N . PHE A 1 72 ? -12.185 -7.825 6.553 1.00 86.25 72 PHE A N 1
ATOM 561 C CA . PHE A 1 72 ? -13.119 -8.676 7.293 1.00 86.25 72 PHE A CA 1
ATOM 562 C C . PHE A 1 72 ? -12.568 -9.050 8.670 1.00 86.25 72 PHE A C 1
ATOM 564 O O . PHE A 1 72 ? -13.291 -8.929 9.659 1.00 86.25 72 PHE A O 1
ATOM 571 N N . ILE A 1 73 ? -11.289 -9.426 8.755 1.00 85.31 73 ILE A N 1
ATOM 572 C CA . ILE A 1 73 ? -10.631 -9.761 10.027 1.00 85.31 73 ILE A CA 1
ATOM 573 C C . ILE A 1 73 ? -10.615 -8.549 10.964 1.00 85.31 73 ILE A C 1
ATOM 575 O O . ILE A 1 73 ? -11.034 -8.650 12.117 1.00 85.31 73 ILE A O 1
ATOM 579 N N . LEU A 1 74 ? -10.183 -7.382 10.481 1.00 82.75 74 LEU A N 1
ATOM 580 C CA . LEU A 1 74 ? -10.150 -6.167 11.298 1.00 82.75 74 LEU A CA 1
ATOM 581 C C . LEU A 1 74 ? -11.555 -5.773 11.771 1.00 82.75 74 LEU A C 1
ATOM 583 O O . LEU A 1 74 ? -11.736 -5.430 12.940 1.00 82.75 74 LEU A O 1
ATOM 587 N N . LYS A 1 75 ? -12.566 -5.871 10.902 1.00 80.25 75 LYS A N 1
ATOM 588 C CA . LYS A 1 75 ? -13.964 -5.597 11.255 1.00 80.25 75 LYS A CA 1
ATOM 589 C C . LYS A 1 75 ? -14.473 -6.545 12.348 1.00 80.25 75 LYS A C 1
ATOM 591 O O . LYS A 1 75 ? -15.065 -6.073 13.313 1.00 80.25 75 LYS A O 1
ATOM 596 N N . LEU A 1 76 ? -14.215 -7.845 12.215 1.00 74.81 76 LEU A N 1
ATOM 597 C CA . LEU A 1 76 ? -14.722 -8.876 13.124 1.00 74.81 76 LEU A CA 1
ATOM 598 C C . LEU A 1 76 ? -14.017 -8.877 14.490 1.00 74.81 76 LEU A C 1
ATOM 600 O O . LEU A 1 76 ? -14.655 -9.095 15.509 1.00 74.81 76 LEU A O 1
ATOM 604 N N . PHE A 1 77 ? -12.703 -8.640 14.532 1.00 72.38 77 PHE A N 1
ATOM 605 C CA . PHE A 1 77 ? -11.926 -8.762 15.773 1.00 72.38 77 PHE A CA 1
ATOM 606 C C . PHE A 1 77 ? -11.675 -7.431 16.491 1.00 72.38 77 PHE A C 1
ATOM 608 O O . PHE A 1 77 ? -11.546 -7.415 17.713 1.00 72.38 77 PHE A O 1
ATOM 615 N N . VAL A 1 78 ? -11.567 -6.316 15.759 1.00 67.62 78 VAL A N 1
ATOM 616 C CA . VAL A 1 78 ? -11.185 -5.012 16.341 1.00 67.62 78 VAL A CA 1
ATOM 617 C C . VAL A 1 78 ? -12.399 -4.114 16.573 1.00 67.62 78 VAL A C 1
ATOM 619 O O . VAL A 1 78 ? -12.436 -3.375 17.560 1.00 67.62 78 VAL A O 1
ATOM 622 N N . PHE A 1 79 ? -13.392 -4.159 15.682 1.00 63.78 79 PHE A N 1
ATOM 623 C CA . PHE A 1 79 ? -14.572 -3.293 15.768 1.00 63.78 79 PHE A CA 1
ATOM 624 C C . PHE A 1 79 ? -15.773 -3.962 16.436 1.00 63.78 79 PHE A C 1
ATOM 626 O O . PHE A 1 79 ? -16.578 -3.261 17.053 1.00 63.78 79 PHE A O 1
ATOM 633 N N . ASP A 1 80 ? -15.874 -5.288 16.376 1.00 65.44 80 ASP A N 1
ATOM 634 C CA . ASP A 1 80 ? -16.961 -6.026 17.007 1.00 65.44 80 ASP A CA 1
ATOM 635 C C . ASP A 1 80 ? -16.601 -6.437 18.447 1.00 65.44 80 ASP A C 1
ATOM 637 O O . ASP A 1 80 ? -15.895 -7.412 18.709 1.00 65.44 80 ASP A O 1
ATOM 641 N N . LYS A 1 81 ? -17.078 -5.651 19.418 1.00 58.03 81 LYS A N 1
ATOM 642 C CA . LYS A 1 81 ? -16.923 -5.967 20.848 1.00 58.03 81 LYS A CA 1
ATOM 643 C C . LYS A 1 81 ? -17.833 -7.115 21.298 1.00 58.03 81 LYS A C 1
ATOM 645 O O . LYS A 1 81 ? -17.530 -7.719 22.328 1.00 58.03 81 LYS A O 1
ATOM 650 N N . ASP A 1 82 ? -18.916 -7.392 20.573 1.00 55.28 82 ASP A N 1
ATOM 651 C CA . ASP A 1 82 ? -19.869 -8.462 20.879 1.00 55.28 82 ASP A CA 1
ATOM 652 C C . ASP A 1 82 ? -19.342 -9.824 20.393 1.00 55.28 82 ASP A C 1
ATOM 654 O O . ASP A 1 82 ? -19.475 -10.821 21.108 1.00 55.28 82 ASP A O 1
ATOM 658 N N . TYR A 1 83 ? -18.606 -9.858 19.274 1.00 55.19 83 TYR A N 1
ATOM 659 C CA . TYR A 1 83 ? -17.904 -11.054 18.790 1.00 55.19 83 TYR A CA 1
ATOM 660 C C . TYR A 1 83 ? -16.819 -11.529 19.770 1.00 55.19 83 TYR A C 1
ATOM 662 O O . TYR A 1 83 ? -16.719 -12.717 20.070 1.00 55.19 83 TYR A O 1
ATOM 670 N N . VAL A 1 84 ? -16.045 -10.601 20.345 1.00 56.03 84 VAL A N 1
ATOM 671 C CA . VAL A 1 84 ? -14.988 -10.925 21.327 1.00 56.03 84 VAL A CA 1
ATOM 672 C C . VAL A 1 84 ? -15.563 -11.314 22.694 1.00 56.03 84 VAL A C 1
ATOM 674 O O . VAL A 1 84 ? -14.934 -12.063 23.442 1.00 56.03 84 VAL A O 1
ATOM 677 N N . ARG A 1 85 ? -16.755 -10.820 23.050 1.00 58.03 85 ARG A N 1
ATOM 678 C CA . ARG A 1 85 ? -17.373 -11.110 24.355 1.00 58.03 85 ARG A CA 1
ATOM 679 C C . ARG A 1 85 ? -18.130 -12.430 24.398 1.00 58.03 85 ARG A C 1
ATOM 681 O O . ARG A 1 85 ? -18.345 -12.924 25.502 1.00 58.03 85 ARG A O 1
ATOM 688 N N . GLY A 1 86 ? -18.458 -13.006 23.239 1.00 56.88 86 GLY A N 1
ATOM 689 C CA . GLY A 1 86 ? -19.240 -14.229 23.125 1.00 56.88 86 GLY A CA 1
ATOM 690 C C . GLY A 1 86 ? -20.657 -14.008 23.650 1.00 56.88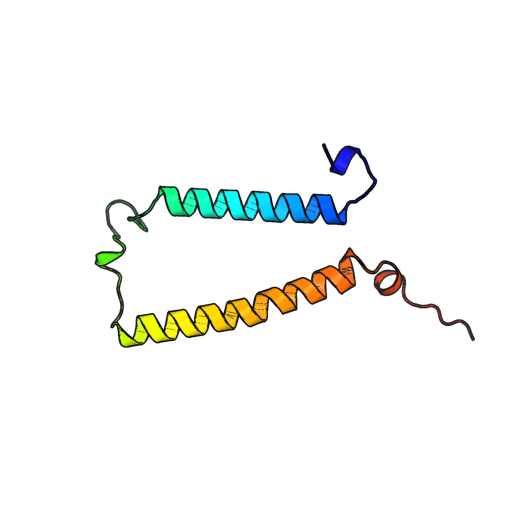 86 GLY A C 1
ATOM 691 O O . GLY A 1 86 ? -20.871 -13.693 24.820 1.00 56.88 86 GLY A O 1
ATOM 692 N N . HIS A 1 87 ? -21.671 -14.193 22.811 1.00 50.69 87 HIS A N 1
ATOM 693 C CA . HIS A 1 87 ? -23.040 -14.220 23.313 1.00 50.69 87 HIS A CA 1
ATOM 694 C C . HIS A 1 87 ? -23.191 -15.388 24.303 1.00 50.69 87 HIS A C 1
ATOM 696 O O . HIS A 1 87 ? -23.390 -16.532 23.896 1.00 50.69 87 HIS A O 1
ATOM 702 N N . LYS A 1 88 ? -23.156 -15.108 25.615 1.00 53.06 88 LYS A N 1
ATOM 703 C CA . LYS A 1 88 ? -23.791 -15.969 26.619 1.00 53.06 88 LYS A CA 1
ATOM 704 C C . LYS A 1 88 ? -25.292 -15.882 26.382 1.00 53.06 88 LYS A C 1
ATOM 706 O O . LYS A 1 88 ? -25.992 -15.085 27.001 1.00 53.06 88 LYS A O 1
ATOM 711 N N . LYS A 1 89 ? -25.781 -16.674 25.432 1.00 45.16 89 LYS A N 1
ATOM 712 C CA . LYS A 1 89 ? -27.205 -16.928 25.266 1.00 45.16 89 LYS A CA 1
ATOM 713 C C . LYS A 1 89 ? -27.612 -17.848 26.417 1.00 45.16 89 LYS A C 1
ATOM 715 O O . LYS A 1 89 ? -27.538 -19.063 26.300 1.00 45.16 89 LYS A O 1
ATOM 720 N N . GLY A 1 90 ? -27.896 -17.240 27.568 1.00 52.44 90 GLY A N 1
ATOM 721 C CA . GLY A 1 90 ? -28.485 -17.922 28.714 1.00 52.44 90 GLY A CA 1
ATOM 722 C C . GLY A 1 90 ? -29.913 -18.311 28.366 1.00 52.44 90 GLY A C 1
ATOM 723 O O . GLY A 1 90 ? -30.724 -17.431 28.074 1.00 52.44 90 GLY A O 1
ATOM 724 N N . TYR A 1 91 ? -30.162 -19.615 28.320 1.00 40.16 91 TYR A N 1
ATOM 725 C CA . TYR A 1 91 ? -31.478 -20.234 28.436 1.00 40.16 91 TYR A CA 1
ATOM 726 C C . TYR A 1 91 ? -31.428 -21.026 29.739 1.00 40.16 91 TYR A C 1
ATOM 728 O O . TYR A 1 91 ? -30.410 -21.733 29.930 1.00 40.16 91 TYR A O 1
#

Radius of gyration: 20.74 Å; chains: 1; bounding box: 57×33×50 Å